Protein AF-A0A2C9A8V0-F1 (afdb_monomer_lite)

Foldseek 3Di:
DPDPDPVLVVVLVVLVVVLVVLVVVLVVVCVVPPPPDPVCVVVNVVSVVVSVVSVVSNVVSVVVVVVVVVPDDPDDDD

Secondary structure (DSSP, 8-state):
-----HHHHHHHHHHHHHHHHHHHHHHHHHHHS-TT-TTTHHHHHHHHHHHHHHHHHHHHHHHHHHHHHHT-------

Radius of gyration: 19.04 Å; chains: 1; bounding box: 46×16×58 Å

pLDDT: mean 78.97, std 18.06, range [31.59, 96.31]

Structure (mmCIF, N/CA/C/O backbone):
data_AF-A0A2C9A8V0-F1
#
_entry.id   AF-A0A2C9A8V0-F1
#
loop_
_atom_site.group_PDB
_atom_site.id
_atom_site.type_symbol
_atom_site.label_atom_id
_atom_site.label_alt_id
_atom_site.label_comp_id
_atom_site.label_asym_id
_atom_site.label_entity_id
_atom_site.label_seq_id
_atom_site.pdbx_PDB_ins_code
_atom_site.Cartn_x
_atom_site.Cartn_y
_atom_site.Cartn_z
_atom_site.occupancy
_atom_site.B_iso_or_equiv
_atom_site.auth_seq_id
_atom_site.auth_comp_id
_atom_site.auth_asym_id
_atom_site.auth_atom_id
_atom_site.pdbx_PDB_model_num
ATOM 1 N N . MET A 1 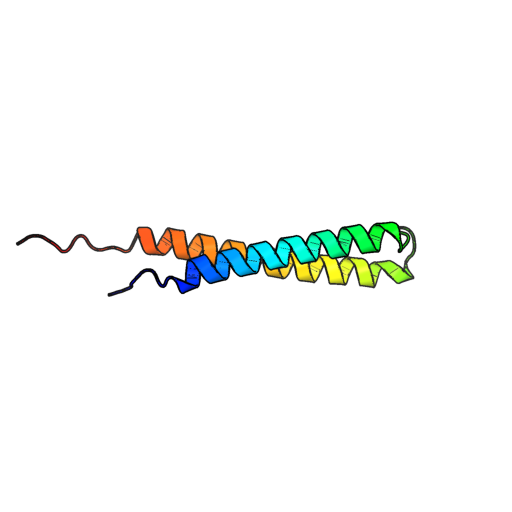1 ? -19.622 11.277 24.248 1.00 31.59 1 MET A N 1
ATOM 2 C CA . MET A 1 1 ? -20.032 10.475 23.075 1.00 31.59 1 MET A CA 1
ATOM 3 C C . MET A 1 1 ? -18.931 10.523 22.025 1.00 31.59 1 MET A C 1
ATOM 5 O O . MET A 1 1 ? -18.885 11.471 21.255 1.00 31.59 1 MET A O 1
ATOM 9 N N . ALA A 1 2 ? -18.030 9.542 22.003 1.00 38.78 2 ALA A N 1
ATOM 10 C CA . ALA A 1 2 ? -17.190 9.290 20.833 1.00 38.78 2 ALA A CA 1
ATOM 11 C C . ALA A 1 2 ? -17.783 8.065 20.133 1.00 38.78 2 ALA A C 1
ATOM 13 O O . ALA A 1 2 ? -17.467 6.924 20.451 1.00 38.78 2 ALA A O 1
ATOM 14 N N . PHE A 1 3 ? -18.770 8.333 19.278 1.00 40.72 3 PHE A N 1
ATOM 15 C CA . PHE A 1 3 ? -19.373 7.330 18.413 1.00 40.72 3 PHE A CA 1
ATOM 16 C C . PHE A 1 3 ? -18.298 6.788 17.474 1.00 40.72 3 PHE A C 1
ATOM 18 O O . PHE A 1 3 ? -17.580 7.574 16.855 1.00 40.72 3 PHE A O 1
ATOM 25 N N . PHE A 1 4 ? -18.245 5.467 17.304 1.00 50.06 4 PHE A N 1
ATOM 26 C CA . PHE A 1 4 ? -17.690 4.881 16.090 1.00 50.06 4 PHE A CA 1
ATOM 27 C C . PHE A 1 4 ? -18.344 5.585 14.900 1.00 50.06 4 PHE A C 1
ATOM 29 O O . PHE A 1 4 ? -19.533 5.395 14.635 1.00 50.06 4 PHE A O 1
ATOM 36 N N . THR A 1 5 ? -17.607 6.437 14.193 1.00 53.44 5 THR A N 1
ATOM 37 C CA . THR A 1 5 ? -18.126 6.975 12.943 1.00 53.44 5 THR A CA 1
ATOM 38 C C . THR A 1 5 ? -17.997 5.862 11.915 1.00 53.44 5 THR A C 1
ATOM 40 O O . THR A 1 5 ? -16.926 5.287 11.728 1.00 53.44 5 THR A O 1
ATOM 43 N N . ARG A 1 6 ? -19.099 5.551 11.226 1.00 59.72 6 ARG A N 1
ATOM 44 C CA . ARG A 1 6 ? -19.113 4.690 10.028 1.00 59.72 6 ARG A CA 1
ATOM 45 C C . ARG A 1 6 ? -17.946 5.041 9.078 1.00 59.72 6 ARG A C 1
ATOM 47 O O . ARG A 1 6 ? -17.292 4.151 8.547 1.00 59.72 6 ARG A O 1
ATOM 54 N N . SER A 1 7 ? -17.603 6.335 9.050 1.00 71.12 7 SER A N 1
ATOM 55 C CA . SER A 1 7 ? -16.459 6.944 8.366 1.00 71.12 7 SER A CA 1
ATOM 56 C C . SER A 1 7 ? -15.133 6.208 8.549 1.00 71.12 7 SER A C 1
ATOM 58 O O . SER A 1 7 ? -14.548 5.863 7.543 1.00 71.12 7 SER A O 1
ATOM 60 N N . ASN A 1 8 ? -14.655 5.887 9.760 1.00 77.38 8 ASN A N 1
ATOM 61 C CA . ASN A 1 8 ? -13.294 5.328 9.900 1.00 77.38 8 ASN A CA 1
ATOM 62 C C . ASN A 1 8 ? -13.144 3.930 9.270 1.00 77.38 8 ASN A C 1
ATOM 64 O O . ASN A 1 8 ? -12.076 3.593 8.762 1.00 77.38 8 ASN A O 1
ATOM 68 N N . LEU A 1 9 ? -14.204 3.113 9.293 1.00 86.06 9 LEU A N 1
ATOM 69 C CA . LEU A 1 9 ? -14.218 1.808 8.621 1.00 86.06 9 LEU A CA 1
ATOM 70 C C . LEU A 1 9 ? -14.397 1.956 7.107 1.00 86.06 9 LEU A C 1
ATOM 72 O O . LEU A 1 9 ? -13.765 1.225 6.346 1.00 86.06 9 LEU A O 1
ATOM 76 N N . ASP A 1 10 ? -15.227 2.906 6.676 1.00 88.75 10 ASP A N 1
ATOM 77 C CA . ASP A 1 10 ? -15.406 3.233 5.260 1.00 88.75 10 ASP A CA 1
ATOM 78 C C . ASP A 1 10 ? -14.115 3.812 4.651 1.00 88.75 10 ASP A C 1
ATOM 80 O O . ASP A 1 10 ? -13.736 3.450 3.539 1.00 88.75 10 ASP A O 1
ATOM 84 N N . ASP A 1 11 ? -13.398 4.652 5.396 1.00 88.12 11 ASP A N 1
ATOM 85 C CA . ASP A 1 11 ? -12.118 5.247 5.019 1.00 88.12 11 ASP A CA 1
ATOM 86 C C . ASP A 1 11 ? -11.019 4.179 4.987 1.00 88.12 11 ASP A C 1
ATOM 88 O O . ASP A 1 11 ? -10.259 4.117 4.023 1.00 88.12 11 ASP A O 1
ATOM 92 N N . LEU A 1 12 ? -10.992 3.255 5.959 1.00 93.00 12 LEU A N 1
ATOM 93 C CA . LEU A 1 12 ? -10.085 2.102 5.928 1.00 93.00 12 LEU A CA 1
ATOM 94 C C . LEU A 1 12 ? -10.332 1.230 4.693 1.00 93.00 12 LEU A C 1
ATOM 96 O O . LEU A 1 12 ? -9.383 0.814 4.028 1.00 93.00 12 LEU A O 1
ATOM 100 N N . ARG A 1 13 ? -11.602 0.974 4.365 1.00 93.56 13 ARG A N 1
ATOM 101 C CA . ARG A 1 13 ? -11.973 0.197 3.180 1.00 93.56 13 ARG A CA 1
ATOM 102 C C . ARG A 1 13 ? -11.551 0.900 1.892 1.00 93.56 13 ARG A C 1
ATOM 104 O O . ARG A 1 13 ? -10.954 0.266 1.031 1.00 93.56 13 ARG A O 1
ATOM 111 N N . ARG A 1 14 ? -11.788 2.209 1.788 1.00 93.56 14 ARG A N 1
ATOM 112 C CA . ARG A 1 14 ? -11.354 3.019 0.640 1.00 93.56 14 ARG A CA 1
ATOM 113 C C . ARG A 1 14 ? -9.841 3.006 0.471 1.00 93.56 14 ARG A C 1
ATOM 115 O O . ARG A 1 14 ? -9.370 2.823 -0.645 1.00 93.56 14 ARG A O 1
ATOM 122 N N . GLU A 1 15 ? -9.080 3.188 1.546 1.00 94.50 15 GLU A N 1
ATOM 123 C CA . GLU A 1 15 ? -7.618 3.164 1.467 1.00 94.50 15 GLU A CA 1
ATOM 124 C C . GLU A 1 15 ? -7.093 1.772 1.084 1.00 94.50 15 GLU A C 1
ATOM 126 O O . GLU A 1 15 ? -6.146 1.681 0.304 1.00 94.50 15 GLU A O 1
ATOM 131 N N . ALA A 1 16 ? -7.733 0.692 1.546 1.00 95.25 16 ALA A N 1
ATOM 132 C CA . ALA A 1 16 ? -7.408 -0.670 1.121 1.00 95.25 16 ALA A CA 1
ATOM 133 C C . ALA A 1 16 ? -7.680 -0.896 -0.379 1.00 95.25 16 ALA A C 1
ATOM 135 O O . ALA A 1 16 ? -6.817 -1.428 -1.079 1.00 95.25 16 ALA A O 1
ATOM 136 N N . ASP A 1 17 ? -8.822 -0.428 -0.892 1.00 96.31 17 ASP A N 1
ATOM 137 C CA . ASP A 1 17 ? -9.143 -0.498 -2.324 1.00 96.31 17 ASP A CA 1
ATOM 138 C C . ASP A 1 17 ? -8.128 0.313 -3.156 1.00 96.31 17 ASP A C 1
ATOM 140 O O . ASP A 1 17 ? -7.621 -0.155 -4.176 1.00 96.31 17 ASP A O 1
ATOM 144 N N . GLN A 1 18 ? -7.761 1.514 -2.695 1.00 94.44 18 GLN A N 1
ATOM 145 C CA . GLN A 1 18 ? -6.743 2.346 -3.346 1.00 94.44 18 GLN A CA 1
ATOM 146 C C . GLN A 1 18 ? -5.347 1.713 -3.306 1.00 94.44 18 GLN A C 1
ATOM 148 O O . GLN A 1 18 ? -4.590 1.848 -4.268 1.00 94.44 18 GLN A O 1
ATOM 153 N N . LEU A 1 19 ? -4.991 1.018 -2.222 1.00 96.19 19 LEU A N 1
ATOM 154 C CA . LEU A 1 19 ? -3.741 0.267 -2.144 1.00 96.19 19 LEU A CA 1
ATOM 155 C C . LEU A 1 19 ? -3.731 -0.887 -3.154 1.00 96.19 19 LEU A C 1
ATOM 157 O O . LEU A 1 19 ? -2.724 -1.060 -3.836 1.00 96.19 19 LEU A O 1
ATOM 161 N N . SER A 1 20 ? -4.840 -1.621 -3.296 1.00 95.88 20 SER A N 1
ATOM 162 C CA . SER A 1 20 ? -4.971 -2.678 -4.309 1.00 95.88 20 SER A CA 1
ATOM 163 C C . SER A 1 20 ? -4.709 -2.130 -5.711 1.00 95.88 20 SER A C 1
ATOM 165 O O . SER A 1 20 ? -3.862 -2.653 -6.430 1.00 95.88 20 SER A O 1
ATOM 167 N N . ILE A 1 21 ? -5.343 -1.004 -6.059 1.00 93.88 21 ILE A N 1
ATOM 168 C CA . ILE A 1 21 ? -5.138 -0.325 -7.348 1.00 93.88 21 ILE A CA 1
ATOM 169 C C . ILE A 1 21 ? -3.679 0.134 -7.513 1.00 93.88 21 ILE A C 1
ATOM 171 O O . ILE A 1 21 ? -3.112 0.017 -8.597 1.00 93.88 21 ILE A O 1
ATOM 175 N N . CYS A 1 22 ? -3.051 0.649 -6.449 1.00 94.50 22 CYS A N 1
ATOM 176 C CA . CYS A 1 22 ? -1.646 1.071 -6.476 1.00 94.50 22 CYS A CA 1
ATOM 177 C C . CYS A 1 22 ? -0.709 -0.094 -6.822 1.00 94.50 22 CYS A C 1
ATOM 179 O O . CYS A 1 22 ? 0.181 0.054 -7.661 1.00 94.50 22 CYS A O 1
ATOM 181 N N . VAL A 1 23 ? -0.935 -1.258 -6.207 1.00 94.00 23 VAL A N 1
ATOM 182 C CA . VAL A 1 23 ? -0.147 -2.472 -6.452 1.00 94.00 23 VAL A CA 1
ATOM 183 C C . VAL A 1 23 ? -0.405 -3.021 -7.855 1.00 94.00 23 VAL A C 1
ATOM 185 O O . VAL A 1 23 ? 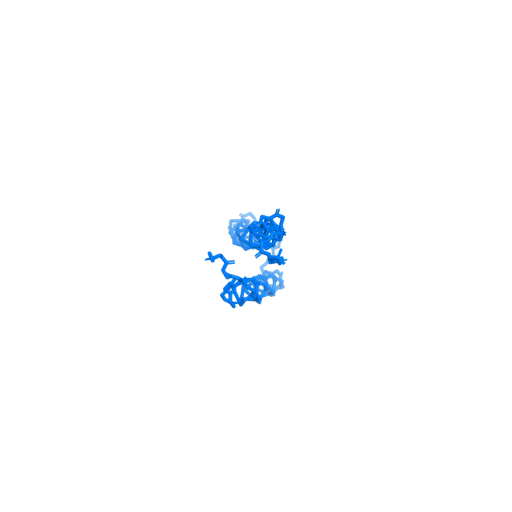0.548 -3.347 -8.556 1.00 94.00 23 VAL A O 1
ATOM 188 N N . GLU A 1 24 ? -1.658 -3.067 -8.310 1.00 94.31 24 GLU A N 1
ATOM 189 C CA . GLU A 1 24 ? -1.986 -3.487 -9.680 1.00 94.31 24 GLU A CA 1
ATOM 190 C C . GLU A 1 24 ? -1.324 -2.590 -10.730 1.00 94.31 24 GLU A C 1
ATOM 192 O O . GLU A 1 24 ? -0.759 -3.087 -11.702 1.00 94.31 24 GLU A O 1
ATOM 197 N N . HIS A 1 25 ? -1.328 -1.271 -10.516 1.00 90.62 25 HIS A N 1
ATOM 198 C CA . HIS A 1 25 ? -0.647 -0.335 -11.406 1.00 90.62 25 HIS A CA 1
ATOM 199 C C . HIS A 1 25 ? 0.866 -0.574 -11.446 1.00 90.62 25 HIS A C 1
ATOM 201 O O . HIS A 1 25 ? 1.462 -0.526 -12.521 1.00 90.62 25 HIS A O 1
ATOM 207 N N . PHE A 1 26 ? 1.483 -0.851 -10.293 1.00 89.62 26 PHE A N 1
ATOM 208 C CA . PHE A 1 26 ? 2.902 -1.194 -10.214 1.00 89.62 26 PHE A CA 1
ATOM 209 C C . PHE A 1 26 ? 3.216 -2.460 -11.021 1.00 89.62 26 PHE A C 1
ATOM 211 O O . PHE A 1 26 ? 4.145 -2.455 -11.828 1.00 89.62 26 PHE A O 1
ATOM 218 N N . LEU A 1 27 ? 2.421 -3.521 -10.843 1.00 90.31 27 LEU A N 1
ATOM 219 C CA . LEU A 1 27 ? 2.595 -4.789 -11.557 1.00 90.31 27 LEU A CA 1
ATOM 220 C C . LEU A 1 27 ? 2.437 -4.600 -13.067 1.00 90.31 27 LEU A C 1
ATOM 222 O O . LEU A 1 27 ? 3.329 -4.966 -13.827 1.00 90.31 27 LEU A O 1
ATOM 226 N N . TYR A 1 28 ? 1.362 -3.939 -13.494 1.00 87.38 28 TYR A N 1
ATOM 227 C CA . TYR A 1 28 ? 1.140 -3.626 -14.904 1.00 87.38 28 TYR A CA 1
ATOM 228 C C . TYR A 1 28 ? 2.299 -2.827 -15.506 1.00 87.38 28 TYR A C 1
ATOM 230 O O . TYR A 1 28 ? 2.764 -3.112 -16.607 1.00 87.38 28 TYR A O 1
ATOM 238 N N . ALA A 1 29 ? 2.804 -1.828 -14.782 1.00 84.31 29 ALA A N 1
ATOM 239 C CA . ALA A 1 29 ? 3.931 -1.052 -15.263 1.00 84.31 29 ALA A CA 1
ATOM 240 C C . ALA A 1 29 ? 5.211 -1.892 -15.363 1.00 84.31 29 ALA A C 1
ATOM 242 O O . ALA A 1 29 ? 5.950 -1.719 -16.328 1.00 84.31 29 ALA A O 1
ATOM 243 N N . SER A 1 30 ? 5.447 -2.829 -14.438 1.00 84.44 30 SER A N 1
ATOM 244 C CA . SER A 1 30 ? 6.614 -3.723 -14.490 1.00 84.44 30 SER A CA 1
ATOM 245 C C . SER A 1 30 ? 6.628 -4.676 -15.686 1.00 84.44 30 SER A C 1
ATOM 247 O O . SER A 1 30 ? 7.696 -5.030 -16.176 1.00 84.44 30 SER A O 1
ATOM 249 N N . GLU A 1 31 ? 5.461 -5.020 -16.235 1.00 85.69 31 GLU A N 1
ATOM 250 C CA . GLU A 1 31 ? 5.373 -5.822 -17.463 1.00 85.69 31 GLU A CA 1
ATOM 251 C C . GLU A 1 31 ? 5.829 -5.047 -18.713 1.00 85.69 31 GLU A C 1
ATOM 253 O O . GLU A 1 31 ? 6.227 -5.645 -19.713 1.00 85.69 31 GLU A O 1
ATOM 258 N N . ILE A 1 32 ? 5.770 -3.713 -18.669 1.00 83.69 32 ILE A N 1
ATOM 259 C CA . ILE A 1 32 ? 6.015 -2.830 -19.820 1.00 83.69 32 ILE A CA 1
ATOM 260 C C . ILE A 1 32 ? 7.364 -2.119 -19.699 1.00 83.69 32 ILE A C 1
ATOM 262 O O . ILE A 1 32 ? 8.028 -1.839 -20.700 1.00 83.69 32 ILE A O 1
ATOM 266 N N . VAL A 1 33 ? 7.760 -1.794 -18.474 1.00 76.25 33 VAL A N 1
ATOM 267 C CA . VAL A 1 33 ? 8.915 -0.965 -18.159 1.00 76.25 33 VAL A CA 1
ATOM 268 C C . VAL A 1 33 ? 10.043 -1.865 -17.656 1.00 76.25 33 VAL A C 1
ATOM 270 O O . VAL A 1 33 ? 9.908 -2.463 -16.595 1.00 76.25 33 VAL A O 1
ATOM 273 N N . PRO A 1 34 ? 11.191 -1.956 -18.343 1.00 71.50 34 PRO A N 1
ATOM 274 C CA . PRO A 1 34 ? 12.298 -2.779 -17.868 1.00 71.50 34 PRO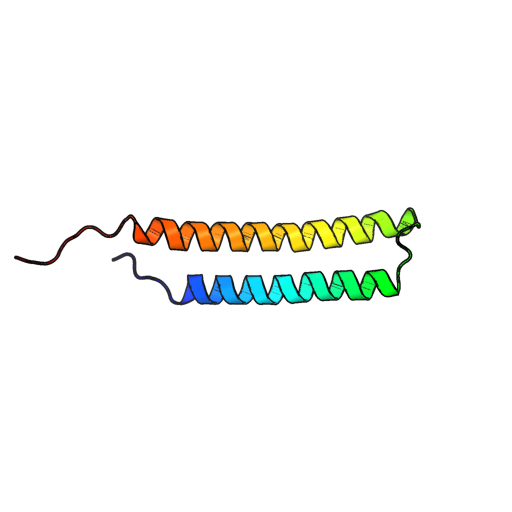 A CA 1
ATOM 275 C C . PRO A 1 34 ? 12.795 -2.311 -16.492 1.00 71.50 34 PRO A C 1
ATOM 277 O O . PRO A 1 34 ? 13.111 -1.133 -16.313 1.00 71.50 34 PRO A O 1
ATOM 280 N N . GLU A 1 35 ? 12.903 -3.238 -15.536 1.00 65.12 35 GLU A N 1
ATOM 281 C CA . GLU A 1 35 ? 13.421 -2.985 -14.176 1.00 65.12 35 GLU A CA 1
ATOM 282 C C . GLU A 1 35 ? 14.902 -2.561 -14.164 1.00 65.12 35 GLU A C 1
ATOM 284 O O . GLU A 1 35 ? 15.376 -1.922 -13.229 1.00 65.12 35 GLU A O 1
ATOM 289 N N . TRP A 1 36 ? 15.638 -2.912 -15.221 1.00 67.31 36 TRP A N 1
ATOM 290 C CA . TRP A 1 36 ? 17.090 -2.750 -15.326 1.00 67.31 36 TRP A CA 1
ATOM 291 C C . TRP A 1 36 ? 17.529 -1.403 -15.925 1.00 67.31 36 TRP A C 1
ATOM 293 O O . TRP A 1 36 ? 18.729 -1.166 -16.058 1.00 67.31 36 TRP A O 1
ATOM 303 N N . ASP A 1 37 ? 16.589 -0.539 -16.328 1.00 72.62 37 ASP A N 1
ATOM 304 C CA . ASP A 1 37 ? 16.894 0.772 -16.913 1.00 72.62 37 ASP A CA 1
ATOM 305 C C . ASP A 1 37 ? 16.979 1.857 -15.822 1.00 72.62 37 ASP A C 1
ATOM 307 O O . ASP A 1 37 ? 16.024 2.136 -15.099 1.00 72.62 37 ASP A O 1
ATOM 311 N N . GLU A 1 38 ? 18.123 2.534 -15.708 1.00 70.19 38 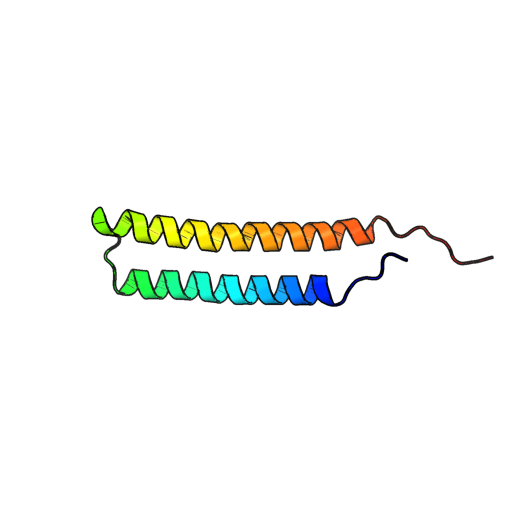GLU A N 1
ATOM 312 C CA . GLU A 1 38 ? 18.306 3.635 -14.748 1.00 70.19 38 GLU A CA 1
ATOM 313 C C . GLU A 1 38 ? 17.314 4.785 -14.969 1.00 70.19 38 GLU A C 1
ATOM 315 O O . GLU A 1 38 ? 16.979 5.505 -14.025 1.00 70.19 38 GLU A O 1
ATOM 320 N N . LYS A 1 39 ? 16.797 4.948 -16.193 1.00 72.81 39 LYS A N 1
ATOM 321 C CA . LYS A 1 39 ? 15.809 5.988 -16.512 1.00 72.81 39 LYS A CA 1
ATOM 322 C C . LYS A 1 39 ? 14.435 5.707 -15.911 1.00 72.81 39 LYS A C 1
ATOM 324 O O . LYS A 1 39 ? 13.664 6.641 -15.700 1.00 72.81 39 LYS A O 1
ATOM 329 N N . THR A 1 40 ? 14.122 4.444 -15.638 1.00 73.44 40 THR A N 1
ATOM 330 C CA . THR A 1 40 ? 12.813 4.012 -15.133 1.00 73.44 40 THR A CA 1
ATOM 331 C C . THR A 1 40 ? 12.818 3.835 -13.617 1.00 73.44 40 THR A C 1
ATOM 333 O O . THR A 1 40 ? 11.758 3.797 -12.997 1.00 73.44 40 THR A O 1
ATOM 336 N N . LYS A 1 41 ? 13.998 3.857 -12.987 1.00 78.81 41 LYS A N 1
ATOM 337 C CA . LYS A 1 41 ? 14.163 3.820 -11.530 1.00 78.81 41 LYS A CA 1
ATOM 338 C C . LYS A 1 41 ? 13.308 4.864 -10.801 1.00 78.81 41 LYS A C 1
ATOM 340 O O . LYS A 1 41 ? 12.587 4.521 -9.873 1.00 78.81 41 LYS A O 1
ATOM 345 N N . GLY A 1 42 ? 13.299 6.112 -11.280 1.00 83.25 42 GLY A N 1
ATOM 346 C CA . GLY A 1 42 ? 12.486 7.179 -10.678 1.00 83.25 42 GLY A CA 1
ATOM 347 C C . GLY A 1 42 ? 10.972 6.944 -10.782 1.00 83.25 42 GLY A C 1
ATOM 348 O O . GLY A 1 42 ? 10.214 7.414 -9.935 1.00 83.25 42 GLY A O 1
ATOM 349 N N . PHE A 1 43 ? 10.519 6.191 -11.789 1.00 85.44 43 PHE A N 1
ATOM 350 C CA . PHE A 1 43 ? 9.123 5.768 -11.898 1.00 85.44 43 PHE A CA 1
ATOM 351 C C . PHE A 1 43 ? 8.782 4.714 -10.833 1.00 85.44 43 PHE A C 1
ATOM 353 O O . PHE A 1 43 ? 7.761 4.843 -10.152 1.00 85.44 43 PHE A O 1
ATOM 360 N N . TYR A 1 44 ? 9.650 3.715 -10.648 1.00 86.06 44 TYR A N 1
ATOM 361 C CA . TYR A 1 44 ? 9.478 2.691 -9.617 1.00 86.06 44 TYR A CA 1
ATOM 362 C C . TYR A 1 44 ? 9.511 3.284 -8.208 1.00 86.06 44 TYR A C 1
ATOM 364 O O . TYR A 1 44 ? 8.612 3.000 -7.414 1.00 86.06 44 TYR A O 1
ATOM 372 N N . ASP A 1 45 ? 10.467 4.174 -7.931 1.00 89.00 45 ASP A N 1
ATOM 373 C CA . ASP A 1 45 ? 10.562 4.897 -6.659 1.00 89.00 45 ASP A CA 1
ATOM 374 C C . ASP A 1 45 ? 9.261 5.668 -6.370 1.00 89.00 45 ASP A C 1
ATOM 376 O O .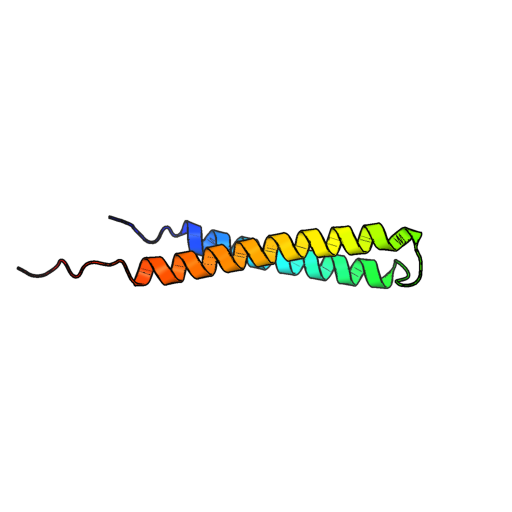 ASP A 1 45 ? 8.694 5.554 -5.283 1.00 89.00 45 ASP A O 1
ATOM 380 N N . ASN A 1 46 ? 8.709 6.369 -7.370 1.00 89.06 46 ASN A N 1
ATOM 381 C CA . ASN A 1 46 ? 7.445 7.097 -7.226 1.00 89.06 46 ASN A CA 1
ATOM 382 C C . ASN A 1 46 ? 6.256 6.175 -6.911 1.00 89.06 46 ASN A C 1
ATOM 384 O O . ASN A 1 46 ? 5.415 6.501 -6.068 1.00 89.06 46 ASN A O 1
ATOM 388 N N . CYS A 1 47 ? 6.161 5.030 -7.592 1.00 90.62 47 CYS A N 1
ATOM 389 C CA . CYS A 1 47 ? 5.079 4.078 -7.356 1.00 90.62 47 CYS A CA 1
ATOM 390 C C . CYS A 1 47 ? 5.178 3.465 -5.952 1.00 90.62 47 CYS A C 1
ATOM 392 O O . CYS A 1 47 ? 4.174 3.388 -5.241 1.00 90.62 47 CYS A O 1
ATOM 394 N N . ILE A 1 48 ? 6.392 3.117 -5.516 1.00 92.38 48 ILE A N 1
ATOM 395 C CA . ILE A 1 48 ? 6.663 2.610 -4.166 1.00 92.38 48 ILE A CA 1
ATOM 396 C C . ILE A 1 48 ? 6.289 3.654 -3.109 1.00 92.38 48 ILE A C 1
ATOM 398 O O . ILE A 1 48 ? 5.596 3.326 -2.144 1.00 92.38 48 ILE A O 1
ATOM 402 N N . GLU A 1 49 ? 6.687 4.917 -3.285 1.00 94.62 49 GLU A N 1
ATOM 403 C CA . GLU A 1 49 ? 6.338 5.998 -2.355 1.00 94.62 49 GLU A CA 1
ATOM 404 C C . GLU A 1 49 ? 4.822 6.160 -2.197 1.00 94.62 49 GLU A C 1
ATOM 406 O O . GLU A 1 49 ? 4.325 6.287 -1.072 1.00 94.62 49 GLU A O 1
ATOM 411 N N . LYS A 1 50 ? 4.067 6.088 -3.301 1.00 91.88 50 LYS A N 1
ATOM 412 C CA . LYS A 1 50 ? 2.599 6.164 -3.272 1.00 91.88 50 LYS A CA 1
ATOM 413 C C . LYS A 1 50 ? 1.978 4.999 -2.508 1.00 91.88 50 LYS A C 1
ATOM 415 O O . LYS A 1 50 ? 1.152 5.239 -1.624 1.00 91.88 50 LYS A O 1
ATOM 420 N N . CYS A 1 51 ? 2.380 3.760 -2.796 1.00 95.12 51 CYS A N 1
ATOM 421 C CA . CYS A 1 51 ? 1.816 2.597 -2.107 1.00 95.12 51 CYS A CA 1
ATOM 422 C C . CYS A 1 51 ? 2.204 2.590 -0.614 1.00 95.12 51 CYS A C 1
ATOM 424 O O . CYS A 1 51 ? 1.373 2.289 0.243 1.00 95.12 51 CYS A O 1
ATOM 426 N N . ASN A 1 52 ? 3.417 3.040 -0.273 1.00 95.50 52 ASN A N 1
ATOM 427 C CA . ASN A 1 52 ? 3.848 3.223 1.116 1.00 95.50 52 ASN A CA 1
ATOM 428 C C . ASN A 1 52 ? 3.026 4.283 1.861 1.00 95.50 52 ASN A C 1
ATOM 430 O O . ASN A 1 52 ? 2.711 4.100 3.038 1.00 95.50 52 ASN A O 1
ATOM 434 N N . GLY A 1 53 ? 2.656 5.383 1.200 1.00 94.31 53 GLY A N 1
ATOM 435 C CA . GLY A 1 53 ? 1.752 6.383 1.772 1.00 94.31 53 GLY A CA 1
ATOM 436 C C . GLY A 1 53 ? 0.400 5.780 2.168 1.00 94.31 53 GLY A C 1
ATOM 437 O O . GLY A 1 53 ? -0.076 6.012 3.279 1.00 94.31 53 GLY A O 1
ATOM 438 N N . ARG A 1 54 ? -0.169 4.933 1.300 1.00 94.69 54 ARG A N 1
ATOM 439 C CA . ARG A 1 54 ? -1.430 4.215 1.557 1.00 94.69 54 ARG A CA 1
ATOM 440 C C . ARG A 1 54 ? -1.308 3.223 2.711 1.00 94.69 54 ARG A C 1
ATOM 442 O O . ARG A 1 54 ? -2.150 3.224 3.603 1.00 94.69 54 ARG A O 1
ATOM 449 N N . LEU A 1 55 ? -0.226 2.444 2.762 1.00 95.88 55 LEU A N 1
ATOM 450 C CA . LEU A 1 55 ? 0.045 1.527 3.877 1.00 95.88 55 LEU A CA 1
ATOM 451 C C . LEU A 1 55 ? 0.122 2.257 5.226 1.00 95.88 55 LEU A C 1
ATOM 453 O O . LEU A 1 55 ? -0.447 1.789 6.211 1.00 95.88 55 LEU A O 1
ATOM 457 N N . LYS A 1 56 ? 0.771 3.427 5.271 1.00 95.31 56 LYS A N 1
ATOM 458 C CA . LYS A 1 56 ? 0.827 4.259 6.484 1.00 95.31 56 LYS A CA 1
ATOM 459 C C . LYS A 1 56 ? -0.556 4.767 6.900 1.00 95.31 56 LYS A C 1
ATOM 461 O O . LYS A 1 56 ? -0.870 4.735 8.087 1.00 95.31 56 LYS A O 1
ATOM 466 N N . ALA A 1 57 ? -1.381 5.204 5.946 1.00 92.12 57 ALA A N 1
ATOM 467 C CA . ALA A 1 57 ? -2.750 5.645 6.221 1.00 92.12 57 ALA A CA 1
ATOM 468 C C . ALA A 1 57 ? -3.619 4.501 6.771 1.00 92.12 57 ALA A C 1
ATOM 470 O O . ALA A 1 57 ? -4.293 4.674 7.785 1.00 92.12 57 ALA A O 1
ATOM 471 N N . ILE A 1 58 ? -3.536 3.313 6.163 1.00 94.69 58 ILE A N 1
ATOM 472 C CA . ILE A 1 58 ? -4.206 2.094 6.639 1.00 94.69 58 ILE A CA 1
ATOM 473 C C . ILE A 1 58 ? -3.772 1.764 8.067 1.00 94.69 58 ILE A C 1
ATOM 475 O O . ILE A 1 58 ? -4.626 1.578 8.932 1.00 94.69 58 ILE A O 1
ATOM 479 N N . HIS A 1 59 ? -2.463 1.741 8.337 1.00 93.38 59 HIS A N 1
ATOM 480 C CA . HIS A 1 59 ? -1.937 1.467 9.675 1.00 93.38 59 HIS A CA 1
ATOM 481 C C . HIS A 1 59 ? -2.492 2.453 10.708 1.00 93.38 59 HIS A C 1
ATOM 483 O O . HIS A 1 59 ? -3.011 2.037 11.740 1.00 93.38 59 HIS A O 1
ATOM 489 N N . PHE A 1 60 ? -2.461 3.751 10.400 1.00 91.56 60 PHE A N 1
ATOM 490 C CA . PHE A 1 60 ? -3.009 4.794 11.265 1.00 91.56 60 PHE A CA 1
ATOM 491 C C . PHE A 1 60 ? -4.510 4.605 11.539 1.00 91.56 60 PHE A C 1
ATOM 493 O O . PHE A 1 60 ? -4.952 4.714 12.683 1.00 91.56 60 PHE A O 1
ATOM 500 N N . LEU A 1 61 ? -5.307 4.282 10.515 1.00 90.62 61 LEU A N 1
ATOM 501 C CA . LEU A 1 61 ? -6.739 4.008 10.673 1.00 90.62 61 LEU A CA 1
ATOM 502 C C . LEU A 1 61 ? -6.986 2.772 11.550 1.00 90.62 61 LEU A C 1
ATOM 504 O O . LEU A 1 61 ? -7.822 2.821 12.451 1.00 90.62 61 LEU A O 1
ATOM 508 N N . MET A 1 62 ? -6.229 1.692 11.342 1.00 91.69 62 MET A N 1
ATOM 509 C CA . MET A 1 62 ? -6.316 0.477 12.160 1.00 91.69 62 MET A CA 1
ATOM 510 C C . MET A 1 62 ? -5.944 0.741 13.624 1.00 91.69 62 MET A C 1
ATOM 512 O O . MET A 1 62 ? -6.637 0.271 14.528 1.00 91.69 62 MET A O 1
ATOM 516 N N . GLU A 1 63 ? -4.888 1.518 13.872 1.00 89.88 63 GLU A N 1
ATOM 517 C CA . GLU A 1 63 ? -4.487 1.906 15.225 1.00 89.88 63 GLU A CA 1
ATOM 518 C C . GLU A 1 63 ? -5.543 2.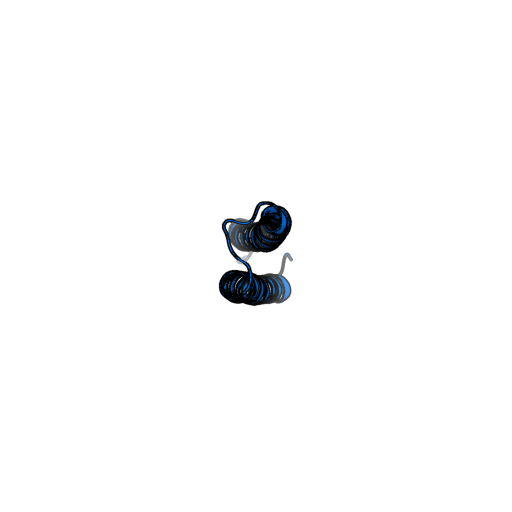766 15.915 1.00 89.88 63 GLU A C 1
ATOM 520 O O . GLU A 1 63 ? -5.873 2.489 17.066 1.00 89.88 63 GLU A O 1
ATOM 525 N N . ASN A 1 64 ? -6.126 3.742 15.213 1.00 85.56 64 ASN A N 1
ATOM 526 C CA . ASN A 1 64 ? -7.216 4.561 15.747 1.00 85.56 64 ASN A CA 1
ATOM 527 C C . ASN A 1 64 ? -8.455 3.730 16.096 1.00 85.56 64 ASN A C 1
ATOM 529 O O . ASN A 1 64 ? -9.083 3.961 17.127 1.00 85.56 64 ASN A O 1
ATOM 533 N N . ILE A 1 65 ? -8.809 2.745 15.265 1.00 85.19 65 ILE A N 1
ATOM 534 C CA . ILE A 1 65 ? -9.919 1.827 15.557 1.00 85.19 65 ILE A CA 1
ATOM 535 C C . ILE A 1 65 ? -9.617 0.997 16.815 1.00 85.19 65 ILE A C 1
ATOM 537 O O . ILE A 1 65 ? -10.511 0.777 17.635 1.00 85.19 65 ILE A O 1
ATOM 541 N N . ARG A 1 66 ? -8.366 0.547 16.992 1.00 83.62 66 ARG A N 1
ATOM 542 C CA . ARG A 1 66 ? -7.933 -0.208 18.178 1.00 83.62 66 ARG A CA 1
ATOM 543 C C . ARG A 1 66 ? -7.993 0.641 19.451 1.00 83.62 66 ARG A C 1
ATOM 545 O O . ARG A 1 66 ? -8.585 0.198 20.428 1.00 83.62 66 ARG A O 1
ATOM 552 N N . THR A 1 67 ? -7.420 1.844 19.451 1.00 79.12 67 THR A N 1
ATOM 553 C CA . THR A 1 67 ? -7.329 2.707 20.648 1.00 79.12 67 THR A CA 1
ATOM 554 C C . THR A 1 67 ? -8.676 3.308 21.062 1.00 79.12 67 THR A C 1
ATOM 556 O O . THR A 1 67 ? -8.918 3.537 22.248 1.00 79.12 67 THR A O 1
ATOM 559 N N . GLN A 1 68 ? -9.613 3.487 20.125 1.00 63.75 68 GLN A N 1
ATOM 560 C CA . GLN A 1 68 ? -10.989 3.875 20.458 1.00 63.75 68 GLN A CA 1
ATOM 561 C C . GLN A 1 68 ? -11.751 2.787 21.233 1.00 63.75 68 GLN A C 1
ATOM 563 O O . GLN A 1 68 ? -12.658 3.118 21.991 1.00 63.75 68 GLN A O 1
ATOM 568 N N . LYS A 1 69 ? -11.375 1.501 21.118 1.00 56.72 69 LYS A N 1
ATOM 569 C CA . LYS A 1 69 ? -11.959 0.436 21.956 1.00 56.72 69 LYS A CA 1
ATOM 570 C C . LYS A 1 69 ? -11.496 0.486 23.412 1.00 56.72 69 LYS A C 1
ATOM 572 O O . LYS A 1 69 ? -12.239 0.047 24.279 1.00 56.72 69 LYS A O 1
ATOM 577 N N . GLU A 1 70 ? -10.301 1.003 23.685 1.00 53.75 70 GLU A N 1
ATOM 578 C CA . GLU A 1 70 ? -9.719 1.029 25.039 1.00 53.75 70 GLU A CA 1
ATOM 579 C C . GLU A 1 70 ? -10.191 2.225 25.881 1.00 53.75 70 GLU A C 1
ATOM 581 O O . GLU A 1 70 ? -9.968 2.262 27.085 1.00 53.75 70 GLU A O 1
ATOM 586 N N . SER A 1 71 ? -10.863 3.201 25.266 1.00 47.84 71 SER A N 1
ATOM 587 C CA . SER A 1 71 ? -11.293 4.453 25.905 1.00 47.84 71 SER A CA 1
ATOM 588 C C . SER A 1 71 ? -12.802 4.542 26.156 1.00 47.84 71 SER A C 1
ATOM 590 O O . SER A 1 71 ? -13.309 5.631 26.416 1.00 47.84 71 SER A O 1
ATOM 592 N N . ALA A 1 72 ? -13.531 3.422 26.111 1.00 45.31 72 ALA A N 1
ATOM 593 C CA . ALA A 1 72 ? -14.914 3.373 26.577 1.00 45.31 72 ALA A CA 1
ATOM 594 C C . ALA A 1 72 ? -14.932 3.342 28.119 1.00 45.31 72 ALA A C 1
ATOM 596 O O . ALA A 1 72 ? -14.550 2.322 28.694 1.00 45.31 72 ALA A O 1
ATOM 597 N N . PRO A 1 73 ? -15.345 4.418 28.819 1.00 44.69 73 PRO A N 1
ATOM 598 C CA . PRO A 1 73 ? -15.647 4.298 30.234 1.00 44.69 73 PRO A CA 1
ATOM 599 C C . PRO A 1 73 ? -16.882 3.406 30.386 1.00 44.69 73 PRO A C 1
ATOM 601 O O . PRO A 1 73 ? -17.911 3.653 29.755 1.00 44.69 73 PRO A O 1
ATOM 604 N N . GLU A 1 74 ? -16.785 2.383 31.235 1.00 50.38 74 GLU A N 1
ATOM 605 C CA . GLU A 1 74 ? -17.953 1.767 31.863 1.00 50.38 74 GLU A CA 1
ATOM 606 C C . GLU A 1 74 ? -18.755 2.891 32.534 1.00 50.38 74 GLU A C 1
ATOM 608 O O . GLU A 1 74 ? -18.306 3.536 33.482 1.00 50.38 74 GLU A O 1
ATOM 613 N N . SER A 1 75 ? -19.904 3.233 31.968 1.00 54.25 75 SER A N 1
ATOM 614 C CA . SER A 1 75 ? -20.823 4.232 32.511 1.00 54.25 75 SER A CA 1
ATOM 615 C C . SER A 1 75 ? -22.227 3.882 32.054 1.00 54.25 75 SER A C 1
ATOM 617 O O . SER A 1 75 ? -22.773 4.542 31.183 1.00 54.25 75 SER A O 1
ATOM 619 N N . GLU A 1 76 ? -22.737 2.794 32.618 1.00 48.66 76 GLU A N 1
ATOM 620 C CA . GLU A 1 76 ? -24.131 2.339 32.716 1.00 48.66 76 GLU A CA 1
ATOM 621 C C . GLU A 1 76 ? -23.993 1.047 33.550 1.00 48.66 76 GLU A C 1
ATOM 623 O O . GLU A 1 76 ? -23.299 0.132 33.133 1.00 48.66 76 GLU A O 1
ATOM 628 N N . GLU A 1 77 ? -24.373 0.972 34.823 1.00 45.50 77 GLU A N 1
ATOM 629 C CA . GLU A 1 77 ? -25.715 1.167 35.371 1.00 45.50 77 GLU A CA 1
ATOM 630 C C . GLU A 1 77 ? -25.696 1.751 36.798 1.00 45.50 77 GLU A C 1
ATOM 632 O O . GLU A 1 77 ? -24.739 1.595 37.560 1.00 45.50 77 GLU A O 1
ATOM 637 N N . GLN A 1 78 ? -26.788 2.461 37.089 1.00 38.66 78 GLN A N 1
ATOM 638 C CA . GLN A 1 78 ? -27.198 3.042 38.370 1.00 38.66 78 GLN A CA 1
ATOM 639 C C . GLN A 1 78 ? -27.571 1.988 39.415 1.00 38.66 78 GLN A C 1
ATOM 641 O O . GLN A 1 78 ? -28.082 0.919 39.019 1.00 38.66 78 GLN A O 1
#

Sequence (78 aa):
MAFFTRSNLDDLRREADQLSICVEHFLYASEIVPEWDEKTKGFYDNCIEKCNGRLKAIHFLMENIRTQKESAPESEEQ